Protein AF-A0A930SKS6-F1 (afdb_monomer)

Nearest PDB structures (foldseek):
  5los-assembly1_A  TM=6.346E-01  e=7.962E+00  Serendipita indica DSM 11827
  6grj-assembly1_B  TM=2.611E-01  e=8.387E+00  Aeromonas hydrophila
  3hiu-assembly1_A  TM=2.322E-01  e=8.387E+00  Xanthomonas campestris pv. campestris

Secondary structure (DSSP, 8-state):
--HHHHHHHHHHHHHHHS---HHHHHHHHHHHHHHHS-HHHHHHHHHHHHHTS--SHHHHHHHHTHHHHHHHHHHHHHHHHHHHHHS--HHHHHHHHHHHHHHHHHHHHHHHHHHHHHHHHHHHHHHHHHHHHHHHHHHHHHH--

Radius of gyration: 21.66 Å; Cα contacts (8 Å, |Δi|>4): 128; chains: 1; bounding box: 41×28×79 Å

Sequence (145 aa):
MTDKAAQLIRMAEDELTEYSTDARKIEKLRRKFSFAVPYPEQKAIRAQVEAEIPKNFLAKLVEENRQTVALPFWGIGGLGLLFGISFQQPLDLIATGVGFYVAFQVQKWGWELEAKRLVIKTLDDIEAGVQASREDAAADAAADS

Solvent-accessible surface area (backbone atoms only — not comparable to full-atom values): 7590 Å² total; per-residue (Å²): 134,54,75,67,50,51,50,49,31,51,56,31,46,57,48,68,73,46,96,67,54,69,70,57,45,33,58,55,46,39,58,54,43,61,73,75,43,59,73,88,53,46,62,58,41,42,54,52,51,54,71,70,51,68,91,48,72,65,50,52,47,29,40,80,35,22,65,70,68,18,44,64,26,45,48,40,14,53,48,16,45,54,47,16,67,74,68,69,37,69,68,30,45,52,43,14,53,51,16,43,53,52,18,51,51,43,37,53,50,14,51,54,47,45,14,46,50,49,40,43,55,24,53,53,50,49,50,51,52,55,50,51,58,51,50,51,56,52,51,52,59,61,71,78,105

Structure (mmCIF, N/CA/C/O backbone):
data_AF-A0A930SKS6-F1
#
_entry.id   AF-A0A930SKS6-F1
#
loop_
_atom_site.group_PDB
_atom_site.id
_atom_site.type_symbol
_atom_site.label_atom_id
_atom_site.label_alt_id
_atom_site.label_comp_id
_atom_site.label_asym_id
_atom_site.label_entit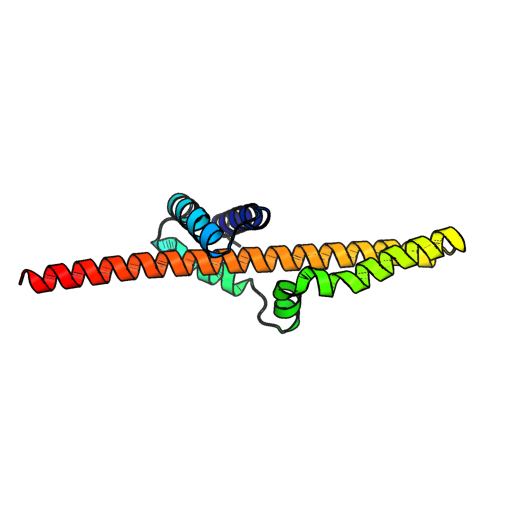y_id
_atom_site.label_seq_id
_atom_site.pdbx_PDB_ins_code
_atom_site.Cartn_x
_atom_site.Cartn_y
_atom_site.Cartn_z
_atom_site.occupancy
_atom_site.B_iso_or_equiv
_atom_site.auth_seq_id
_atom_site.auth_comp_id
_atom_site.auth_asym_id
_atom_site.auth_atom_id
_atom_site.pdbx_PDB_model_num
ATOM 1 N N . MET A 1 1 ? -11.111 -12.071 -3.181 1.00 70.81 1 MET A N 1
ATOM 2 C CA . MET A 1 1 ? -11.561 -10.832 -2.529 1.00 70.81 1 MET A CA 1
ATOM 3 C C . MET A 1 1 ? -13.083 -10.727 -2.527 1.00 70.81 1 MET A C 1
ATOM 5 O O . MET A 1 1 ? -13.689 -11.053 -3.539 1.00 70.81 1 MET A O 1
ATOM 9 N N . THR A 1 2 ? -13.697 -10.318 -1.412 1.00 81.06 2 THR A N 1
ATOM 10 C CA . THR A 1 2 ? -15.121 -9.920 -1.378 1.00 81.06 2 THR A CA 1
ATOM 11 C C . THR A 1 2 ? -15.303 -8.508 -1.944 1.00 81.06 2 THR A C 1
ATOM 13 O O . THR A 1 2 ? -14.357 -7.718 -1.926 1.00 81.06 2 THR A O 1
ATOM 16 N N . ASP A 1 3 ? -16.515 -8.153 -2.380 1.00 90.88 3 ASP A N 1
ATOM 17 C CA . ASP A 1 3 ? -16.809 -6.804 -2.895 1.00 90.88 3 ASP A CA 1
ATOM 18 C C . ASP A 1 3 ? -16.513 -5.703 -1.864 1.00 90.88 3 ASP A C 1
ATOM 20 O O . ASP A 1 3 ? -15.992 -4.644 -2.210 1.00 90.88 3 ASP A O 1
ATOM 24 N N . LYS A 1 4 ? -16.761 -5.975 -0.575 1.00 93.94 4 LYS A N 1
ATOM 25 C CA . LYS A 1 4 ? -16.487 -5.031 0.519 1.00 93.94 4 LYS A CA 1
ATOM 26 C C . LYS A 1 4 ? -14.987 -4.808 0.727 1.00 93.94 4 LYS A C 1
ATOM 28 O O . LYS A 1 4 ? -14.555 -3.668 0.849 1.00 93.94 4 LYS A O 1
ATOM 33 N N . ALA A 1 5 ? -14.176 -5.869 0.710 1.00 94.75 5 ALA A N 1
ATOM 34 C CA . ALA A 1 5 ? -12.719 -5.736 0.797 1.00 94.75 5 ALA A CA 1
ATOM 35 C C . ALA A 1 5 ? -12.153 -4.928 -0.385 1.00 94.75 5 ALA A C 1
ATOM 37 O O . ALA A 1 5 ? -11.334 -4.032 -0.187 1.00 94.75 5 ALA A O 1
ATOM 38 N N . ALA A 1 6 ? -12.658 -5.184 -1.597 1.00 95.50 6 ALA A N 1
ATOM 39 C CA . ALA A 1 6 ? -12.299 -4.425 -2.792 1.00 95.50 6 ALA A CA 1
ATOM 40 C C . ALA A 1 6 ? -12.641 -2.936 -2.656 1.00 95.50 6 ALA A C 1
ATOM 42 O O . ALA A 1 6 ? -11.854 -2.071 -3.035 1.00 95.50 6 ALA A O 1
ATOM 43 N N . GLN A 1 7 ? -13.814 -2.641 -2.096 1.00 96.12 7 GLN A N 1
ATOM 44 C CA . GLN A 1 7 ? -14.269 -1.280 -1.852 1.00 96.12 7 GLN A CA 1
ATOM 45 C C . GLN A 1 7 ? -13.353 -0.539 -0.870 1.00 96.12 7 GLN A C 1
ATOM 47 O O . GLN A 1 7 ? -12.977 0.598 -1.150 1.00 96.12 7 GLN A O 1
ATOM 52 N N . LEU A 1 8 ? -12.959 -1.170 0.244 1.00 97.19 8 LEU A N 1
ATOM 53 C CA . LEU A 1 8 ? -12.056 -0.544 1.217 1.00 97.19 8 LEU A CA 1
ATOM 54 C C . LEU A 1 8 ? -10.674 -0.260 0.618 1.00 97.19 8 LEU A C 1
ATOM 56 O O . LEU A 1 8 ? -10.108 0.801 0.871 1.00 97.19 8 LEU A O 1
ATOM 60 N N . ILE A 1 9 ? -10.152 -1.177 -0.204 1.00 97.38 9 ILE A N 1
ATOM 61 C CA . ILE A 1 9 ? -8.870 -0.984 -0.897 1.00 97.38 9 ILE A CA 1
ATOM 62 C C . ILE A 1 9 ? -8.952 0.198 -1.859 1.00 97.38 9 ILE A C 1
ATOM 64 O O . ILE A 1 9 ? -8.083 1.056 -1.798 1.00 97.38 9 ILE A O 1
ATOM 68 N N . ARG A 1 10 ? -10.016 0.314 -2.665 1.00 96.69 10 ARG A N 1
ATOM 69 C CA . ARG A 1 10 ? -10.201 1.474 -3.558 1.00 96.69 10 ARG A CA 1
ATOM 70 C C . ARG A 1 10 ? -10.250 2.795 -2.792 1.00 96.69 10 ARG A C 1
ATOM 72 O O . ARG A 1 10 ? -9.594 3.752 -3.178 1.00 96.69 10 ARG A O 1
ATOM 79 N N . MET A 1 11 ? -10.968 2.839 -1.667 1.00 97.38 11 MET A N 1
ATOM 80 C CA . MET A 1 11 ? -10.982 4.035 -0.815 1.00 97.38 11 MET A CA 1
ATOM 81 C C . MET A 1 11 ? -9.587 4.375 -0.276 1.00 97.38 11 MET A C 1
ATOM 83 O O . MET A 1 11 ? -9.248 5.550 -0.161 1.00 97.38 11 MET A O 1
ATOM 87 N N . ALA A 1 12 ? -8.785 3.366 0.073 1.00 97.56 12 ALA A N 1
ATOM 88 C CA . ALA A 1 12 ? -7.408 3.567 0.508 1.00 97.56 12 ALA A CA 1
ATOM 89 C C . ALA A 1 12 ? -6.498 4.030 -0.643 1.00 97.56 12 ALA A C 1
ATOM 91 O O . ALA A 1 12 ? -5.675 4.915 -0.427 1.00 97.56 12 ALA A O 1
ATOM 92 N N . GLU A 1 13 ? -6.663 3.491 -1.854 1.00 96.69 13 GLU A N 1
ATOM 93 C CA . GLU A 1 13 ? -5.952 3.938 -3.059 1.00 96.69 13 GLU A CA 1
ATOM 94 C C . GLU A 1 13 ? -6.211 5.421 -3.344 1.00 96.69 13 GLU A C 1
ATOM 96 O O . GLU A 1 13 ? -5.257 6.155 -3.604 1.00 96.69 13 GLU A O 1
ATOM 101 N N . ASP A 1 14 ? -7.464 5.870 -3.225 1.00 96.38 14 ASP A N 1
ATOM 102 C CA . ASP A 1 14 ? -7.831 7.280 -3.379 1.00 96.38 14 ASP A CA 1
ATOM 103 C C . ASP A 1 14 ? -7.076 8.159 -2.367 1.00 96.38 14 ASP A C 1
ATOM 105 O O . ASP A 1 14 ? -6.460 9.157 -2.739 1.00 96.38 14 ASP A O 1
ATOM 109 N N . GLU A 1 15 ? -7.036 7.763 -1.091 1.00 96.00 15 GLU A N 1
ATOM 110 C CA . GLU A 1 15 ? -6.330 8.517 -0.042 1.00 96.00 15 GLU A CA 1
ATOM 111 C C . GLU A 1 15 ? -4.801 8.485 -0.195 1.00 96.00 15 GLU A C 1
ATOM 113 O O . GLU A 1 15 ? -4.120 9.409 0.255 1.00 96.00 15 GLU A O 1
ATOM 118 N N . LEU A 1 16 ? -4.229 7.467 -0.848 1.00 94.44 16 LEU A N 1
ATOM 119 C CA . LEU A 1 16 ? -2.796 7.450 -1.166 1.00 94.44 16 LEU A CA 1
ATOM 120 C C . LEU A 1 16 ? -2.410 8.507 -2.205 1.00 94.44 16 LEU A C 1
ATOM 122 O O . LEU A 1 16 ? -1.261 8.953 -2.205 1.00 94.44 16 LEU A O 1
ATOM 126 N N . THR A 1 17 ? -3.347 8.937 -3.057 1.00 93.12 17 THR A N 1
ATOM 127 C CA . THR A 1 17 ? -3.104 10.037 -4.007 1.00 93.12 17 THR A CA 1
ATOM 128 C C . THR A 1 17 ? -3.078 11.403 -3.326 1.00 93.12 17 THR A C 1
ATOM 130 O O . THR A 1 17 ? -2.505 12.353 -3.863 1.00 93.12 17 THR A O 1
ATOM 133 N N . GLU A 1 18 ? -3.652 11.514 -2.126 1.00 93.50 18 GLU A N 1
ATOM 134 C CA . GLU A 1 18 ? -3.682 12.763 -1.385 1.00 93.50 18 GLU A CA 1
ATOM 135 C C . GLU A 1 18 ? -2.375 13.015 -0.624 1.00 93.50 18 GLU A C 1
ATOM 137 O O . GLU A 1 18 ? -1.873 12.176 0.135 1.00 93.50 18 GLU A O 1
ATOM 142 N N . TYR A 1 19 ? -1.855 14.238 -0.751 1.00 89.94 19 TYR A N 1
ATOM 143 C CA . TYR A 1 19 ? -0.700 14.683 0.021 1.00 89.94 19 TYR A CA 1
ATOM 144 C C . TYR A 1 19 ? -1.096 14.940 1.481 1.00 89.94 19 TYR A C 1
ATOM 146 O O . TYR A 1 19 ? -1.545 16.024 1.856 1.00 89.94 19 TYR A O 1
ATOM 154 N N . SER A 1 20 ? -0.961 13.913 2.317 1.00 91.75 20 SER A N 1
ATOM 155 C CA . SER A 1 20 ? -1.214 13.987 3.755 1.00 91.75 20 SER A CA 1
ATOM 156 C C . SER A 1 20 ? -0.414 12.934 4.525 1.00 91.75 20 SER A C 1
ATOM 158 O O . SER A 1 20 ? 0.134 11.995 3.943 1.00 91.75 20 SER A O 1
ATOM 160 N N . THR A 1 21 ? -0.322 13.106 5.844 1.00 94.81 21 THR A N 1
ATOM 161 C CA . THR A 1 21 ? 0.346 12.143 6.727 1.00 94.81 21 THR A CA 1
ATOM 162 C C . THR A 1 21 ? -0.468 10.858 6.859 1.00 94.81 21 THR A C 1
ATOM 164 O O . THR A 1 21 ? -1.697 10.885 6.786 1.00 94.81 21 THR A O 1
ATOM 167 N N . ASP A 1 22 ? 0.201 9.742 7.146 1.00 92.69 22 ASP A N 1
ATOM 168 C CA . ASP A 1 22 ? -0.458 8.448 7.369 1.00 92.69 22 ASP A CA 1
ATOM 169 C C . ASP A 1 22 ? -1.548 8.524 8.443 1.00 92.69 22 ASP A C 1
ATOM 171 O O . ASP A 1 22 ? -2.654 8.033 8.236 1.00 92.69 22 ASP A O 1
ATOM 175 N N . ALA A 1 23 ? -1.286 9.216 9.556 1.00 95.00 23 ALA A N 1
ATOM 176 C CA . ALA A 1 23 ? -2.276 9.411 10.615 1.00 95.00 23 ALA A CA 1
ATOM 177 C C . ALA A 1 23 ? -3.529 10.153 10.115 1.00 95.00 23 ALA A C 1
ATOM 179 O O . ALA A 1 23 ? -4.651 9.823 10.498 1.00 95.00 23 ALA A O 1
ATOM 180 N N . ARG A 1 24 ? -3.359 11.141 9.223 1.00 95.75 24 ARG A N 1
ATOM 181 C CA . ARG A 1 24 ? -4.484 11.882 8.643 1.00 95.75 24 ARG A CA 1
ATOM 182 C C . ARG A 1 24 ? -5.287 11.023 7.667 1.00 95.75 24 ARG A C 1
ATOM 184 O O . ARG A 1 24 ? -6.513 11.131 7.671 1.00 95.75 24 ARG A O 1
ATOM 191 N N . LYS A 1 25 ? -4.618 10.183 6.871 1.00 97.56 25 LYS A N 1
ATOM 192 C CA . LYS A 1 25 ? -5.268 9.212 5.974 1.00 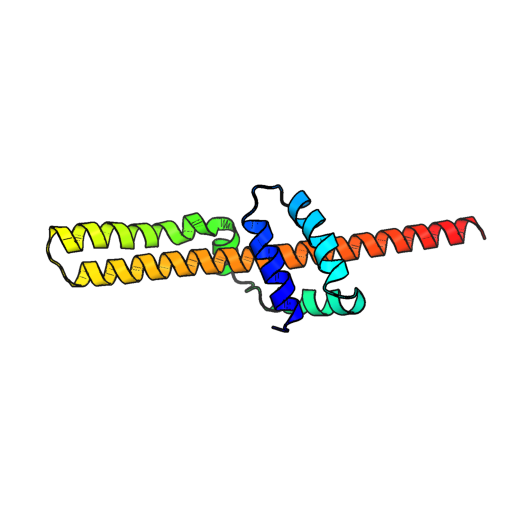97.56 25 LYS A CA 1
ATOM 193 C C . LYS A 1 25 ? -6.075 8.193 6.772 1.00 97.56 25 LYS A C 1
ATOM 195 O O . LYS A 1 25 ? -7.252 8.002 6.487 1.00 97.56 25 LYS A O 1
ATOM 200 N N . ILE A 1 26 ? -5.478 7.617 7.819 1.00 97.50 26 ILE A N 1
ATOM 201 C CA . ILE A 1 26 ? -6.145 6.668 8.721 1.00 97.50 26 ILE A CA 1
ATOM 202 C C . ILE A 1 26 ? -7.396 7.302 9.331 1.00 97.50 26 ILE A C 1
ATOM 204 O O . ILE A 1 26 ? -8.469 6.727 9.220 1.00 97.50 26 ILE A O 1
ATOM 208 N N . GLU A 1 27 ? -7.316 8.518 9.875 1.00 96.31 27 GLU A N 1
ATOM 209 C CA . GLU A 1 27 ? -8.485 9.197 10.454 1.00 96.31 27 GLU A CA 1
ATOM 210 C C . GLU A 1 27 ? -9.618 9.418 9.430 1.00 96.31 27 GLU A C 1
ATOM 212 O O . GLU A 1 27 ? -10.800 9.237 9.735 1.00 96.31 27 GLU A O 1
ATOM 217 N N . LYS A 1 28 ? -9.292 9.787 8.185 1.00 96.38 28 LYS A N 1
ATOM 218 C CA . LYS A 1 28 ? -10.300 9.927 7.122 1.00 96.38 28 LYS A CA 1
ATOM 219 C C . LYS A 1 28 ? -10.931 8.584 6.756 1.00 96.38 28 LYS A C 1
ATOM 221 O O . LYS A 1 28 ? -12.158 8.498 6.648 1.00 96.38 28 LYS A O 1
ATOM 226 N N . LEU A 1 29 ? -10.104 7.555 6.576 1.00 97.56 29 LEU A N 1
ATOM 227 C CA . LEU A 1 29 ? -10.544 6.210 6.216 1.00 97.56 29 LEU A CA 1
ATOM 228 C C . LEU A 1 29 ? -11.350 5.562 7.333 1.00 97.56 29 LEU A C 1
ATOM 230 O O . LEU A 1 29 ? -12.365 4.949 7.038 1.00 97.56 29 LEU A O 1
ATOM 234 N N . ARG A 1 30 ? -10.978 5.774 8.597 1.00 95.81 30 ARG A N 1
ATOM 235 C CA . ARG A 1 30 ? -11.686 5.284 9.784 1.00 95.81 30 ARG A CA 1
ATOM 236 C C . ARG A 1 30 ? -13.171 5.618 9.703 1.00 95.81 30 ARG A C 1
ATOM 238 O O . ARG A 1 30 ? -14.024 4.740 9.806 1.00 95.81 30 ARG A O 1
ATOM 245 N N . ARG A 1 31 ? -13.483 6.888 9.426 1.00 93.75 31 ARG A N 1
ATOM 246 C CA . ARG A 1 31 ? -14.867 7.349 9.252 1.00 93.75 31 ARG A CA 1
ATOM 247 C C . ARG A 1 31 ? -15.540 6.676 8.058 1.00 93.75 31 ARG A C 1
ATOM 249 O O . ARG A 1 31 ? -16.640 6.158 8.206 1.00 93.75 31 ARG A O 1
ATOM 256 N N . LYS A 1 32 ? -14.881 6.643 6.894 1.00 95.50 32 LYS A N 1
ATOM 257 C CA . LYS A 1 32 ? -15.421 6.010 5.675 1.00 95.50 32 LYS A CA 1
ATOM 258 C C . LYS A 1 32 ? -15.709 4.515 5.881 1.00 95.50 32 LYS A C 1
ATOM 260 O O . LYS A 1 32 ? -16.763 4.034 5.477 1.00 95.50 32 LYS A O 1
ATOM 265 N N . PHE A 1 33 ? -14.808 3.794 6.541 1.00 96.31 33 PHE A N 1
ATOM 266 C CA . PHE A 1 33 ? -14.890 2.351 6.766 1.00 96.31 33 PHE A CA 1
ATOM 267 C C . PHE A 1 33 ? -16.012 2.002 7.736 1.00 96.31 33 PHE A C 1
ATOM 269 O O . PHE A 1 33 ? -16.777 1.084 7.452 1.00 96.31 33 PHE A O 1
ATOM 276 N N . SER A 1 34 ? -16.172 2.773 8.815 1.00 90.50 34 SER A N 1
ATOM 277 C CA . SER A 1 34 ? -17.275 2.596 9.767 1.00 90.50 34 SER A CA 1
ATOM 278 C C . SER A 1 34 ? -18.656 2.772 9.129 1.00 90.50 34 SER A C 1
ATOM 280 O O . SER A 1 34 ? -19.610 2.139 9.573 1.00 90.50 34 SER A O 1
ATOM 282 N N . PHE A 1 35 ? -18.774 3.585 8.071 1.00 91.81 35 PHE A N 1
ATOM 283 C CA . PHE A 1 35 ? -20.011 3.690 7.288 1.00 91.81 35 PHE A CA 1
ATOM 284 C C . PHE A 1 35 ? -20.156 2.588 6.233 1.00 91.81 35 PHE A C 1
ATOM 286 O O . PHE A 1 35 ? -21.271 2.151 5.959 1.00 91.81 35 PHE A O 1
ATOM 293 N N . ALA A 1 36 ? -19.055 2.145 5.624 1.00 93.38 36 ALA A N 1
ATOM 294 C CA . ALA A 1 36 ? -19.084 1.154 4.551 1.00 93.38 36 ALA A CA 1
ATOM 295 C C . ALA A 1 36 ? -19.277 -0.286 5.060 1.00 93.38 36 ALA A C 1
ATOM 297 O O . ALA A 1 36 ? -19.912 -1.099 4.387 1.00 93.38 36 ALA A O 1
ATOM 298 N N . VAL A 1 37 ? -18.719 -0.619 6.229 1.00 92.81 37 VAL A N 1
ATOM 299 C CA . VAL A 1 37 ? -18.674 -1.988 6.756 1.00 92.81 37 VAL A CA 1
ATOM 300 C C . VAL A 1 37 ? -19.012 -2.008 8.254 1.00 92.81 37 VAL A C 1
ATOM 302 O O . VAL A 1 37 ? -18.285 -1.408 9.051 1.00 92.81 37 VAL A O 1
ATOM 305 N N . PRO A 1 38 ? -20.047 -2.764 8.676 1.00 92.06 38 PRO A N 1
ATOM 306 C CA . PRO A 1 38 ? -20.353 -2.972 10.089 1.00 92.06 38 PRO A CA 1
ATOM 307 C C . PRO A 1 38 ? -19.192 -3.622 10.854 1.00 92.06 38 PRO A C 1
ATOM 309 O O . PRO A 1 38 ? -18.560 -4.554 10.358 1.00 92.06 38 PRO A O 1
ATOM 312 N N . TYR A 1 39 ? -18.964 -3.198 12.101 1.00 88.62 39 TYR A N 1
ATOM 313 C CA . TYR A 1 39 ? -17.858 -3.678 12.946 1.00 88.62 39 TYR A CA 1
ATOM 314 C C . TYR A 1 39 ? -17.676 -5.213 13.001 1.00 88.62 39 TYR A C 1
ATOM 316 O O . TYR A 1 39 ? -16.541 -5.669 12.865 1.00 88.62 39 TYR A O 1
ATOM 324 N N . PRO A 1 40 ? -18.735 -6.048 13.118 1.00 89.00 40 PRO A N 1
ATOM 325 C CA . PRO A 1 40 ? -18.570 -7.506 13.159 1.00 89.00 40 PRO A CA 1
ATOM 326 C C . PRO A 1 40 ? -17.902 -8.098 11.910 1.00 89.00 40 PRO A C 1
ATOM 328 O O . PRO A 1 40 ? -17.246 -9.134 11.988 1.00 89.00 40 PRO A O 1
ATOM 331 N N . GLU A 1 41 ? -18.053 -7.443 10.757 1.00 92.88 41 GLU A N 1
ATOM 332 C CA . GLU A 1 41 ? -17.491 -7.896 9.483 1.00 92.88 41 GLU A CA 1
ATOM 333 C C . GLU A 1 41 ? -16.055 -7.402 9.259 1.00 92.88 41 GLU A C 1
ATOM 335 O O . GLU A 1 41 ? -15.291 -8.025 8.518 1.00 92.88 41 GLU A O 1
ATOM 340 N N . GLN A 1 42 ? -15.658 -6.311 9.920 1.00 93.62 42 GLN A N 1
ATOM 341 C CA . GLN A 1 42 ? -14.354 -5.671 9.725 1.00 93.62 42 GLN A CA 1
ATOM 342 C C . GLN A 1 42 ? -13.190 -6.623 10.018 1.00 93.62 42 GLN A C 1
ATOM 344 O O . GLN A 1 42 ? -12.226 -6.665 9.255 1.00 93.62 42 GLN A O 1
ATOM 349 N N . LYS A 1 43 ? -13.308 -7.464 11.054 1.00 94.19 43 LYS A N 1
ATOM 350 C CA . LYS A 1 43 ? -12.284 -8.462 11.406 1.00 94.19 43 LYS A CA 1
ATOM 351 C C . LYS A 1 43 ? -12.075 -9.509 10.309 1.00 94.19 43 LYS A C 1
ATOM 353 O O . LYS A 1 43 ? -10.940 -9.886 10.017 1.00 94.19 43 LYS A O 1
ATOM 358 N N . ALA A 1 44 ? -13.158 -9.962 9.676 1.00 94.88 44 ALA A N 1
ATOM 359 C CA . ALA A 1 44 ? -13.084 -10.920 8.577 1.00 94.88 44 ALA A CA 1
ATOM 360 C C . ALA A 1 44 ? -12.454 -10.287 7.327 1.00 94.88 44 ALA A C 1
ATOM 362 O O . ALA A 1 44 ? -11.599 -10.899 6.686 1.00 94.88 44 ALA A O 1
ATOM 363 N N . ILE A 1 45 ? -12.821 -9.038 7.017 1.00 95.94 45 ILE A N 1
ATOM 364 C CA . ILE A 1 45 ? -12.232 -8.289 5.901 1.00 95.94 45 ILE A CA 1
ATOM 365 C C . ILE A 1 45 ? -10.744 -8.032 6.141 1.00 95.94 45 ILE A C 1
ATOM 367 O O . ILE A 1 45 ? -9.940 -8.275 5.245 1.00 95.94 45 ILE A O 1
ATOM 371 N N . ARG A 1 46 ? -10.355 -7.618 7.350 1.00 96.81 46 ARG A N 1
ATOM 372 C CA . ARG A 1 46 ? -8.952 -7.438 7.740 1.00 96.81 46 ARG A CA 1
ATOM 373 C C . ARG A 1 46 ? -8.133 -8.702 7.473 1.00 96.81 46 ARG A C 1
ATOM 375 O O . ARG A 1 46 ? -7.101 -8.628 6.814 1.00 96.81 46 ARG A O 1
ATOM 382 N N . ALA A 1 47 ? -8.610 -9.857 7.943 1.00 96.44 47 ALA A N 1
ATOM 383 C CA . ALA A 1 47 ? -7.937 -11.139 7.737 1.00 96.44 47 ALA A CA 1
ATOM 384 C C . ALA A 1 47 ? -7.848 -11.521 6.249 1.00 96.44 47 ALA A C 1
ATOM 386 O O . ALA A 1 47 ? -6.818 -12.024 5.801 1.00 96.44 47 ALA A O 1
ATOM 387 N N . GLN A 1 48 ? -8.898 -11.243 5.468 1.00 95.94 48 GLN A N 1
ATOM 388 C CA . GLN A 1 48 ? -8.880 -11.443 4.019 1.00 95.94 48 GLN A CA 1
ATOM 389 C C . GLN A 1 48 ? -7.823 -10.565 3.338 1.00 95.94 48 GLN A C 1
ATOM 391 O O . GLN A 1 48 ? -7.038 -11.076 2.544 1.00 95.94 48 GLN A O 1
ATOM 396 N N . VAL A 1 49 ? -7.782 -9.266 3.649 1.00 96.50 49 VAL A N 1
ATOM 397 C CA . VAL A 1 49 ? -6.809 -8.333 3.061 1.00 96.50 49 VAL A CA 1
ATOM 398 C C . VAL A 1 49 ? -5.385 -8.724 3.455 1.00 96.50 49 VAL A C 1
ATOM 400 O O . VAL A 1 49 ? -4.503 -8.732 2.601 1.00 96.50 49 VAL A O 1
ATOM 403 N N . GLU A 1 50 ? -5.159 -9.123 4.709 1.00 96.38 50 GLU A N 1
ATOM 404 C CA . GLU A 1 50 ? -3.852 -9.594 5.179 1.00 96.38 50 GLU A CA 1
ATOM 405 C C . GLU A 1 50 ? -3.381 -10.850 4.436 1.00 96.38 50 GLU A C 1
ATOM 407 O O . GLU A 1 50 ? -2.212 -10.939 4.057 1.00 96.38 50 GLU A O 1
ATOM 412 N N . ALA A 1 51 ? -4.283 -11.802 4.183 1.00 95.75 51 ALA A N 1
ATOM 41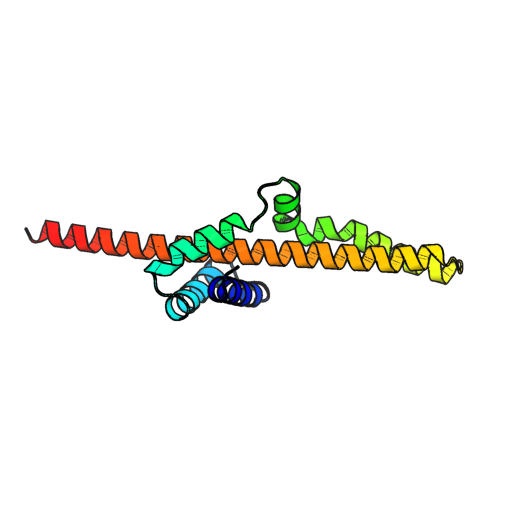3 C CA . ALA A 1 51 ? -3.967 -13.019 3.438 1.00 95.75 51 ALA A CA 1
ATOM 414 C C . ALA A 1 51 ? -3.571 -12.741 1.977 1.00 95.75 51 ALA A C 1
ATOM 416 O O . ALA A 1 51 ? -2.827 -13.520 1.383 1.00 95.75 51 ALA A O 1
ATOM 417 N N . GLU A 1 52 ? -4.043 -11.634 1.398 1.00 93.50 52 GLU A N 1
ATOM 418 C CA . GLU A 1 52 ? -3.702 -11.229 0.034 1.00 93.50 52 GLU A CA 1
ATOM 419 C C . GLU A 1 52 ? -2.385 -10.447 -0.071 1.00 93.50 52 GLU A C 1
ATOM 421 O O . GLU A 1 52 ? -1.929 -10.192 -1.189 1.00 93.50 52 GLU A O 1
ATOM 426 N N . ILE A 1 53 ? -1.774 -10.041 1.047 1.00 94.56 53 ILE A N 1
ATOM 427 C CA . ILE A 1 53 ? -0.462 -9.396 1.014 1.00 94.56 53 ILE A CA 1
ATOM 428 C C . ILE A 1 53 ? 0.629 -10.477 1.020 1.00 94.56 53 ILE A C 1
ATOM 430 O O . ILE A 1 53 ? 0.753 -11.225 1.997 1.00 94.56 53 ILE A O 1
ATOM 434 N N . PRO A 1 54 ? 1.472 -10.568 -0.026 1.00 92.94 54 PRO A N 1
ATOM 435 C CA . PRO A 1 54 ? 2.555 -11.537 -0.047 1.00 92.94 54 PRO A CA 1
ATOM 436 C C . PRO A 1 54 ? 3.563 -11.237 1.068 1.00 92.94 54 PRO A C 1
ATOM 438 O O . PRO A 1 54 ? 4.006 -10.104 1.237 1.00 92.94 54 PRO A O 1
ATOM 441 N N . LYS A 1 55 ? 3.973 -12.270 1.811 1.00 92.56 55 LYS A N 1
ATOM 442 C CA . LYS A 1 55 ? 4.902 -12.149 2.954 1.00 92.56 55 LYS A CA 1
ATOM 443 C C . LYS A 1 55 ? 6.377 -12.325 2.569 1.00 92.56 55 LYS A C 1
ATOM 445 O O . LYS A 1 55 ? 7.220 -12.574 3.425 1.00 92.56 55 LYS A O 1
ATOM 450 N N . ASN A 1 56 ? 6.693 -12.256 1.277 1.00 93.44 56 ASN A N 1
ATOM 451 C CA . ASN A 1 56 ? 8.050 -12.452 0.776 1.00 93.44 56 ASN A CA 1
ATOM 452 C C . ASN A 1 56 ? 8.850 -11.136 0.761 1.00 93.44 56 ASN A C 1
ATOM 454 O O . ASN A 1 56 ? 8.293 -10.040 0.795 1.00 93.44 56 ASN A O 1
ATOM 458 N N . PHE A 1 57 ? 10.180 -11.260 0.704 1.00 92.88 57 PHE A N 1
ATOM 459 C CA . PHE A 1 57 ? 11.092 -10.111 0.708 1.00 92.88 57 PHE A CA 1
ATOM 460 C C . PHE A 1 57 ? 10.828 -9.146 -0.456 1.00 92.88 57 PHE A C 1
ATOM 462 O O . PHE A 1 57 ? 10.857 -7.933 -0.266 1.00 92.88 57 PHE A O 1
ATOM 469 N N . LEU A 1 58 ? 10.525 -9.678 -1.645 1.00 91.88 58 LEU A N 1
ATOM 470 C CA . LEU A 1 58 ? 10.300 -8.864 -2.838 1.00 91.88 58 LEU A CA 1
ATOM 471 C C . LEU A 1 58 ? 9.065 -7.968 -2.702 1.00 91.88 58 LEU A C 1
ATOM 473 O O . LEU A 1 58 ? 9.137 -6.796 -3.048 1.00 91.88 58 LEU A O 1
ATOM 477 N N . ALA A 1 59 ? 7.959 -8.487 -2.166 1.00 92.00 59 ALA A N 1
ATOM 478 C CA . ALA A 1 59 ? 6.751 -7.699 -1.947 1.00 92.00 59 ALA A CA 1
ATOM 479 C C . ALA A 1 59 ? 7.003 -6.558 -0.959 1.00 92.00 59 ALA A C 1
ATOM 481 O O . ALA A 1 59 ? 6.629 -5.424 -1.238 1.00 92.00 59 ALA A O 1
ATOM 482 N N . LYS A 1 60 ? 7.717 -6.829 0.141 1.00 92.69 60 LYS A N 1
ATOM 483 C CA . LYS A 1 60 ? 8.107 -5.784 1.095 1.00 92.69 60 LYS A CA 1
ATOM 484 C C . LYS A 1 60 ? 8.985 -4.713 0.438 1.00 92.69 60 LYS A C 1
ATOM 486 O O . LYS A 1 60 ? 8.744 -3.525 0.616 1.00 92.69 60 LYS A O 1
ATOM 491 N N . LEU A 1 61 ? 9.970 -5.130 -0.359 1.00 93.38 61 LEU A N 1
ATOM 492 C CA . LEU A 1 61 ? 10.847 -4.210 -1.080 1.00 93.38 61 LEU A CA 1
ATOM 493 C C . LEU A 1 61 ? 10.067 -3.335 -2.075 1.00 93.38 61 LEU A C 1
ATOM 495 O O . LEU A 1 61 ? 10.305 -2.133 -2.141 1.00 93.38 61 LEU A O 1
ATOM 499 N N . VAL A 1 62 ? 9.141 -3.925 -2.835 1.00 94.81 62 VAL A N 1
ATOM 500 C CA . VAL A 1 62 ? 8.308 -3.212 -3.817 1.00 94.81 62 VAL A CA 1
ATOM 501 C C . VAL A 1 62 ? 7.346 -2.241 -3.140 1.00 94.81 62 VAL A C 1
ATOM 503 O O . VAL A 1 62 ? 7.176 -1.129 -3.627 1.00 94.81 62 VAL A O 1
ATOM 506 N N . GLU A 1 63 ? 6.750 -2.625 -2.016 1.00 93.81 63 GLU A N 1
ATOM 507 C CA . GLU A 1 63 ? 5.868 -1.764 -1.228 1.00 93.81 63 GLU A CA 1
ATOM 508 C C . GLU A 1 63 ? 6.614 -0.537 -0.679 1.00 93.81 63 GLU A C 1
ATOM 510 O O . GLU A 1 63 ? 6.201 0.598 -0.905 1.00 93.81 63 GLU A O 1
ATOM 515 N N . GLU A 1 64 ? 7.753 -0.753 -0.013 1.00 92.56 64 GLU A N 1
ATOM 516 C CA . GLU A 1 64 ? 8.509 0.318 0.651 1.00 92.56 64 GLU A CA 1
ATOM 517 C C . GLU A 1 64 ? 9.295 1.192 -0.337 1.00 92.56 64 GLU A C 1
ATOM 519 O O . GLU A 1 64 ? 9.512 2.377 -0.092 1.00 92.56 64 GLU A O 1
ATOM 524 N N . ASN A 1 65 ? 9.735 0.623 -1.462 1.00 93.56 65 ASN A N 1
ATOM 525 C CA . ASN A 1 65 ? 10.673 1.268 -2.382 1.00 93.56 65 ASN A CA 1
ATOM 526 C C . ASN A 1 65 ? 10.180 1.243 -3.836 1.00 93.56 65 ASN A C 1
ATOM 528 O O . ASN A 1 65 ? 10.989 1.136 -4.761 1.00 93.56 65 ASN A O 1
ATOM 532 N N . ARG A 1 66 ? 8.862 1.366 -4.065 1.00 92.06 66 ARG A N 1
ATOM 533 C CA . ARG A 1 66 ? 8.234 1.234 -5.399 1.00 92.06 66 ARG A CA 1
ATOM 534 C C . ARG A 1 66 ? 8.946 2.003 -6.514 1.00 92.06 66 ARG A C 1
ATOM 536 O O . ARG A 1 66 ? 9.102 1.488 -7.617 1.00 92.06 66 ARG A O 1
ATOM 543 N N . GLN A 1 67 ? 9.391 3.229 -6.230 1.00 89.81 67 GLN A N 1
ATOM 544 C CA . GLN A 1 67 ? 10.085 4.071 -7.205 1.00 89.81 67 GLN A CA 1
ATOM 545 C C . GLN A 1 67 ? 11.461 3.483 -7.531 1.00 89.81 67 GLN A C 1
ATOM 547 O O . GLN A 1 67 ? 11.763 3.253 -8.697 1.00 89.81 67 GLN A O 1
ATOM 552 N N . THR A 1 68 ? 12.250 3.148 -6.510 1.00 93.94 68 THR A N 1
ATOM 553 C CA . THR A 1 68 ? 13.586 2.557 -6.656 1.00 93.94 68 THR A CA 1
ATOM 554 C C . THR A 1 68 ? 13.559 1.233 -7.414 1.00 93.94 68 THR A C 1
ATOM 556 O O . THR A 1 68 ? 14.416 1.007 -8.263 1.00 93.94 68 THR A O 1
ATOM 559 N N . VAL A 1 69 ? 12.569 0.370 -7.162 1.00 93.81 69 VAL A N 1
ATOM 560 C CA . VAL A 1 69 ? 12.459 -0.923 -7.861 1.00 93.81 69 VAL A CA 1
ATOM 561 C C . VAL A 1 69 ? 12.027 -0.744 -9.320 1.00 93.81 69 VAL A C 1
ATOM 563 O O . VAL A 1 69 ? 12.446 -1.512 -10.182 1.00 93.81 69 VAL A O 1
ATOM 566 N N . ALA A 1 70 ? 11.228 0.282 -9.626 1.00 93.88 70 ALA A N 1
ATOM 567 C CA . ALA A 1 70 ? 10.800 0.578 -10.992 1.00 93.88 70 ALA A CA 1
ATOM 568 C C . ALA A 1 70 ? 11.879 1.283 -11.834 1.00 93.88 70 ALA A C 1
ATOM 570 O O . ALA A 1 70 ? 11.885 1.145 -13.058 1.00 93.88 70 ALA A O 1
ATOM 571 N N . LEU A 1 71 ? 12.791 2.036 -11.204 1.00 95.56 71 LEU A N 1
ATOM 572 C CA . LEU A 1 71 ? 13.800 2.859 -11.886 1.00 95.56 71 LEU A CA 1
ATOM 573 C C . LEU A 1 71 ? 14.655 2.100 -12.917 1.00 95.56 71 LEU A C 1
ATOM 575 O O . LEU A 1 71 ? 14.802 2.615 -14.026 1.00 95.56 71 LEU A O 1
ATOM 579 N N . PRO A 1 72 ? 15.189 0.893 -12.640 1.00 94.19 72 PRO A N 1
ATOM 580 C CA . PRO A 1 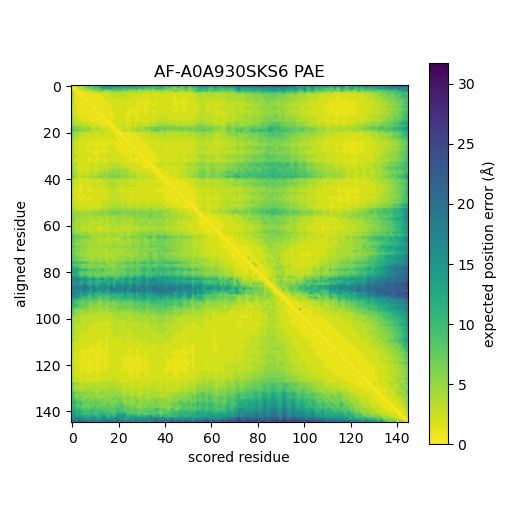72 ? 15.940 0.135 -13.640 1.00 94.19 72 PRO A CA 1
ATOM 581 C C . PRO A 1 72 ? 15.129 -0.140 -14.911 1.00 94.19 72 PRO A C 1
ATOM 583 O O . PRO A 1 72 ? 15.655 -0.042 -16.017 1.00 94.19 72 PRO A O 1
ATOM 586 N N . PHE A 1 73 ? 13.833 -0.424 -14.770 1.00 95.56 73 PHE A N 1
ATOM 587 C CA . PHE A 1 73 ? 12.943 -0.707 -15.895 1.00 95.56 73 PHE A CA 1
ATOM 588 C C . PHE A 1 73 ? 12.570 0.559 -16.673 1.00 95.56 73 PHE A C 1
ATOM 590 O O . PHE A 1 73 ? 12.538 0.529 -17.903 1.00 95.56 73 PHE A O 1
ATOM 597 N N . TRP A 1 74 ? 12.391 1.691 -15.980 1.00 94.56 74 TRP A N 1
ATOM 598 C CA . TRP A 1 74 ? 12.317 3.010 -16.619 1.00 94.56 74 TRP A CA 1
ATOM 599 C C . TRP A 1 74 ? 13.590 3.324 -17.414 1.00 94.56 74 TRP A C 1
ATOM 601 O O . TRP A 1 74 ? 13.501 3.835 -18.529 1.00 94.56 74 TRP A O 1
ATOM 611 N N . GLY A 1 75 ? 14.761 2.966 -16.878 1.00 93.44 75 GLY A N 1
ATOM 612 C CA . GLY A 1 75 ? 16.050 3.083 -17.557 1.00 93.44 75 GLY A CA 1
ATOM 613 C C . GLY A 1 75 ? 16.129 2.235 -18.827 1.00 93.44 75 GLY A C 1
ATOM 614 O O . GLY A 1 75 ? 16.513 2.753 -19.870 1.00 93.44 75 GLY A O 1
ATOM 615 N N . ILE A 1 76 ? 15.704 0.968 -18.774 1.00 92.00 76 ILE A N 1
ATOM 616 C CA . ILE A 1 76 ? 15.624 0.085 -19.954 1.00 92.00 76 ILE A CA 1
ATOM 617 C C . ILE A 1 76 ? 14.661 0.661 -20.997 1.00 92.00 76 ILE A C 1
ATOM 619 O O . ILE A 1 76 ? 15.005 0.727 -22.174 1.00 92.00 76 ILE A O 1
ATOM 623 N N . GLY A 1 77 ? 13.485 1.127 -20.566 1.00 92.56 77 GLY A N 1
ATOM 624 C CA . GLY A 1 77 ? 12.508 1.781 -21.434 1.00 92.56 77 GLY A CA 1
ATOM 625 C C . GLY A 1 77 ? 13.100 2.995 -22.157 1.00 92.56 77 GLY A C 1
ATOM 626 O O . GLY A 1 77 ? 13.093 3.067 -23.386 1.00 92.56 77 GLY A O 1
ATOM 627 N N . GLY A 1 78 ? 13.671 3.928 -21.391 1.00 91.94 78 GLY A N 1
ATOM 628 C CA . GLY A 1 78 ? 14.264 5.158 -21.911 1.00 91.94 78 GLY A CA 1
ATOM 629 C C . GLY A 1 78 ? 15.478 4.916 -22.810 1.00 91.94 78 GLY A C 1
ATOM 630 O O . GLY A 1 78 ? 15.544 5.470 -23.905 1.00 91.94 78 GLY A O 1
ATOM 631 N N . LEU A 1 79 ? 16.416 4.060 -22.395 1.00 91.44 79 LEU A N 1
ATOM 632 C CA . LEU A 1 79 ? 17.601 3.729 -23.192 1.00 91.44 79 LEU A CA 1
ATOM 633 C C . LEU A 1 79 ? 17.231 2.967 -24.463 1.00 91.44 79 LEU A C 1
ATOM 635 O O . LEU A 1 79 ? 17.724 3.319 -25.529 1.00 91.44 79 LEU A O 1
ATOM 639 N N . GLY A 1 80 ? 16.333 1.983 -24.378 1.00 86.88 80 GLY A N 1
ATOM 640 C CA . GLY A 1 80 ? 15.846 1.267 -25.556 1.00 86.88 80 GLY A CA 1
ATOM 641 C C . GLY A 1 80 ? 15.212 2.218 -26.570 1.00 86.88 80 GLY A C 1
ATOM 642 O O . GLY A 1 80 ? 15.417 2.064 -27.768 1.00 86.88 80 GLY A O 1
ATOM 643 N N . LEU A 1 81 ? 14.495 3.252 -26.105 1.00 90.81 81 LEU A N 1
ATOM 644 C CA . LEU A 1 81 ? 13.885 4.234 -27.004 1.00 90.81 81 LEU A CA 1
ATOM 645 C C . LEU A 1 81 ? 14.963 5.052 -27.723 1.00 90.81 81 LEU A C 1
ATOM 647 O O . LEU A 1 81 ? 14.886 5.252 -28.935 1.00 90.81 81 LEU A O 1
ATOM 651 N N . LEU A 1 82 ? 15.982 5.496 -26.979 1.00 89.00 82 LEU A N 1
ATOM 652 C CA . LEU A 1 82 ? 17.113 6.235 -27.535 1.00 89.00 82 LEU A CA 1
ATOM 653 C C . LEU A 1 82 ? 17.885 5.388 -28.555 1.00 89.00 82 LEU A C 1
ATOM 655 O O . LEU A 1 82 ? 18.131 5.869 -29.660 1.00 89.00 82 LEU A O 1
ATOM 659 N N . PHE A 1 83 ? 18.229 4.139 -28.233 1.00 85.81 83 PHE A N 1
ATOM 660 C CA . PHE A 1 83 ? 18.986 3.261 -29.133 1.00 85.81 83 PHE A CA 1
ATOM 661 C C . PHE A 1 83 ? 18.154 2.771 -30.323 1.00 85.81 83 PHE A C 1
ATOM 663 O O . PHE A 1 83 ? 18.619 2.845 -31.461 1.00 85.81 83 PHE A O 1
ATOM 670 N N . GLY A 1 84 ? 16.902 2.376 -30.096 1.00 81.94 84 GLY A N 1
ATOM 671 C CA . GLY A 1 84 ? 16.007 1.885 -31.140 1.00 81.94 84 GLY A CA 1
ATOM 672 C C . GLY A 1 84 ? 15.709 2.932 -32.209 1.00 81.94 84 GLY A C 1
ATOM 673 O O . GLY A 1 84 ? 15.723 2.611 -33.397 1.00 81.94 84 GLY A O 1
ATOM 674 N N . ILE A 1 85 ? 15.518 4.198 -31.815 1.00 80.62 85 ILE A N 1
ATOM 675 C CA . ILE A 1 85 ? 15.358 5.302 -32.772 1.00 80.62 85 ILE A CA 1
ATOM 676 C C . ILE A 1 85 ? 16.700 5.655 -33.427 1.00 80.62 85 ILE A C 1
ATOM 678 O O . ILE A 1 85 ? 16.759 5.801 -34.647 1.00 80.62 85 ILE A O 1
ATOM 682 N N . SER A 1 86 ? 17.779 5.780 -32.646 1.00 84.44 86 SER A N 1
ATOM 683 C CA . SER A 1 86 ? 19.065 6.286 -33.157 1.00 84.44 86 SER A CA 1
ATOM 684 C C . SER A 1 86 ? 19.783 5.308 -34.089 1.00 84.44 86 SER A C 1
ATOM 686 O O . SER A 1 86 ? 20.434 5.740 -35.035 1.00 84.44 86 SER A O 1
ATOM 688 N N . PHE A 1 87 ? 19.667 4.001 -33.843 1.00 83.81 87 PHE A N 1
ATOM 689 C CA . PHE A 1 87 ? 20.365 2.955 -34.601 1.00 83.81 87 PHE A CA 1
ATOM 690 C C . PHE A 1 87 ? 19.427 2.098 -35.461 1.00 83.81 87 PHE A C 1
ATOM 692 O O . PHE A 1 87 ? 19.877 1.116 -36.049 1.00 83.81 87 PHE A O 1
ATOM 699 N N . GLN A 1 88 ? 18.136 2.454 -35.541 1.00 81.62 88 GLN A N 1
ATOM 700 C CA . GLN A 1 88 ? 17.098 1.714 -36.276 1.00 81.62 88 GLN A CA 1
ATOM 701 C C . GL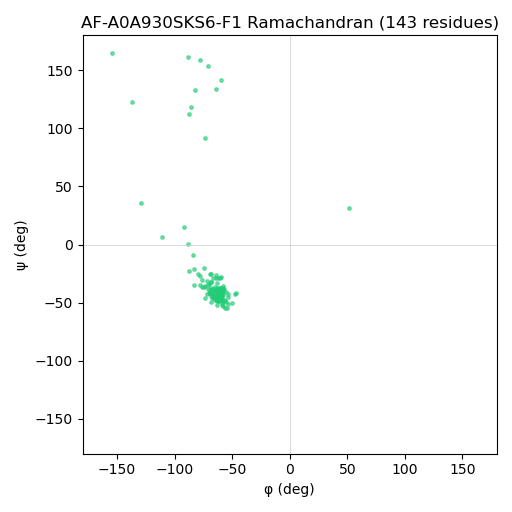N A 1 88 ? 17.054 0.217 -35.919 1.00 81.62 88 GLN A C 1
ATOM 703 O O . GLN A 1 88 ? 16.731 -0.619 -36.763 1.00 81.62 88 GLN A O 1
ATOM 708 N N . GLN A 1 89 ? 17.392 -0.134 -34.673 1.00 78.88 89 GLN A N 1
ATOM 709 C CA . GLN A 1 89 ? 17.420 -1.516 -34.200 1.00 78.88 89 GLN A CA 1
ATOM 710 C C . GLN A 1 89 ? 16.033 -1.921 -33.681 1.00 78.88 89 GLN A C 1
ATOM 712 O O . GLN A 1 89 ? 15.597 -1.429 -32.639 1.00 78.88 89 GLN A O 1
ATOM 717 N N . PRO A 1 90 ? 15.317 -2.843 -34.354 1.00 79.56 90 PRO A N 1
ATOM 718 C CA . PRO A 1 90 ? 13.954 -3.203 -33.958 1.00 79.56 90 PRO A CA 1
ATOM 719 C C . PRO A 1 90 ? 13.888 -3.909 -32.598 1.00 79.56 90 PRO A C 1
ATOM 721 O O . PRO A 1 90 ? 12.887 -3.801 -31.895 1.00 79.56 90 PRO A O 1
ATOM 724 N N . LEU A 1 91 ? 14.954 -4.622 -32.215 1.00 83.56 91 LEU A N 1
ATOM 725 C CA . LEU A 1 91 ? 15.046 -5.309 -30.922 1.00 83.56 91 LEU A CA 1
ATOM 726 C C . LEU A 1 91 ? 15.047 -4.323 -29.748 1.00 83.56 91 LEU A C 1
ATOM 728 O O . LEU A 1 91 ? 14.405 -4.590 -28.732 1.00 83.56 91 LEU A O 1
ATOM 732 N N . ASP A 1 92 ? 15.681 -3.164 -29.909 1.00 80.06 92 ASP A N 1
ATOM 733 C CA . ASP A 1 92 ? 15.728 -2.139 -28.867 1.00 80.06 92 ASP A CA 1
ATOM 734 C C . ASP A 1 92 ? 14.353 -1.504 -28.639 1.00 80.06 92 ASP A C 1
ATOM 736 O O . ASP A 1 92 ? 13.998 -1.213 -27.501 1.00 80.06 92 ASP A O 1
ATOM 740 N N . LEU A 1 93 ? 13.521 -1.399 -29.683 1.00 83.44 93 LEU A N 1
ATOM 741 C CA . LEU A 1 93 ? 12.128 -0.952 -29.555 1.00 83.44 93 LEU A CA 1
ATOM 742 C C . LEU A 1 93 ? 11.250 -1.969 -28.807 1.00 83.44 93 LEU A C 1
ATOM 744 O O . LEU A 1 93 ? 10.328 -1.586 -28.083 1.00 83.44 93 LEU A O 1
ATOM 748 N N . ILE A 1 94 ? 11.538 -3.268 -28.936 1.00 88.19 94 ILE A N 1
ATOM 749 C CA . ILE A 1 94 ? 10.877 -4.300 -28.122 1.00 88.19 94 ILE A CA 1
ATOM 750 C C . ILE A 1 94 ? 11.314 -4.152 -26.661 1.00 88.19 94 ILE A C 1
ATOM 752 O O . ILE A 1 94 ? 10.467 -4.147 -25.765 1.00 88.19 94 ILE A O 1
ATOM 756 N N . ALA A 1 95 ? 12.617 -3.974 -26.417 1.00 86.44 95 ALA A N 1
ATOM 757 C CA . ALA A 1 95 ? 13.150 -3.740 -25.078 1.00 86.44 95 ALA A CA 1
ATOM 758 C C . ALA A 1 95 ? 12.552 -2.477 -24.433 1.00 86.44 95 ALA A C 1
ATOM 760 O O . ALA A 1 95 ? 12.210 -2.511 -23.251 1.00 86.44 95 ALA A O 1
ATOM 761 N N . THR A 1 96 ? 12.323 -1.410 -25.207 1.00 90.06 96 THR A N 1
ATOM 762 C CA . THR A 1 96 ? 11.590 -0.211 -24.772 1.00 90.06 96 THR A CA 1
ATOM 763 C C . THR A 1 96 ? 10.212 -0.551 -24.225 1.00 90.06 96 THR A C 1
ATOM 765 O O . THR A 1 96 ? 9.875 -0.180 -23.099 1.00 90.06 96 THR A O 1
ATOM 768 N N . GLY A 1 97 ? 9.408 -1.256 -25.028 1.00 91.56 97 GLY A N 1
ATOM 769 C CA . GLY A 1 97 ? 8.037 -1.603 -24.667 1.00 91.56 97 GLY A CA 1
ATOM 770 C C . GLY A 1 97 ? 7.986 -2.476 -23.417 1.00 91.56 97 GLY A C 1
ATOM 771 O O . GLY A 1 97 ? 7.222 -2.193 -22.495 1.00 91.56 97 GLY A O 1
ATOM 772 N N . VAL A 1 98 ? 8.851 -3.492 -23.349 1.00 94.06 98 VAL A N 1
ATOM 773 C CA . VAL A 1 98 ? 8.958 -4.376 -22.180 1.00 94.06 98 VAL A CA 1
ATOM 774 C C . VAL A 1 98 ? 9.422 -3.603 -20.945 1.00 94.06 98 VAL A C 1
ATOM 776 O O . VAL A 1 98 ? 8.832 -3.764 -19.879 1.00 94.06 98 VAL A O 1
ATOM 779 N N . GLY A 1 99 ? 10.427 -2.733 -21.075 1.00 93.81 99 GLY A N 1
ATOM 780 C CA . GLY A 1 99 ? 10.947 -1.918 -19.978 1.00 93.81 99 GLY A CA 1
ATOM 781 C C . GLY A 1 99 ? 9.867 -1.037 -19.352 1.00 93.81 99 GLY A C 1
ATOM 782 O O . GLY A 1 99 ? 9.618 -1.130 -18.150 1.00 93.81 99 GLY A O 1
ATOM 783 N N . PHE A 1 100 ? 9.153 -0.251 -20.162 1.00 96.00 100 PHE A N 1
ATOM 784 C CA . PHE A 1 100 ? 8.058 0.582 -19.656 1.00 96.00 100 PHE A CA 1
ATOM 785 C C . PHE A 1 100 ? 6.901 -0.241 -19.084 1.00 96.00 100 PHE A C 1
ATOM 787 O O . PHE A 1 100 ? 6.360 0.114 -18.036 1.00 96.00 100 PHE A O 1
ATOM 794 N N . TYR A 1 101 ? 6.539 -1.355 -19.727 1.00 96.44 101 TYR A N 1
ATOM 795 C CA . TYR A 1 101 ? 5.479 -2.232 -19.234 1.00 96.44 101 TYR A CA 1
ATOM 796 C C . TYR A 1 101 ? 5.808 -2.803 -17.850 1.00 96.44 101 TYR A C 1
ATOM 798 O O . TYR A 1 101 ? 4.983 -2.738 -16.938 1.00 96.44 101 TYR A O 1
ATOM 806 N N . VAL A 1 102 ? 7.025 -3.321 -17.664 1.00 96.25 102 VAL A N 1
ATOM 807 C CA . VAL A 1 102 ? 7.460 -3.861 -16.370 1.00 96.25 102 VAL A CA 1
ATOM 808 C C . VAL A 1 102 ? 7.549 -2.752 -15.322 1.00 96.25 102 VAL A C 1
ATOM 810 O O . VAL A 1 102 ? 7.065 -2.946 -14.208 1.00 96.25 102 VAL A O 1
ATOM 813 N N . ALA A 1 103 ? 8.086 -1.579 -15.672 1.00 95.44 103 ALA A N 1
ATOM 814 C CA . ALA A 1 103 ? 8.150 -0.432 -14.767 1.00 95.44 103 ALA A CA 1
ATOM 815 C C . ALA A 1 103 ? 6.760 -0.054 -14.233 1.00 95.44 103 ALA A C 1
ATOM 817 O O . ALA A 1 103 ? 6.562 0.054 -13.021 1.00 95.44 103 ALA A O 1
ATOM 818 N N . PHE A 1 104 ? 5.784 0.068 -15.136 1.00 96.00 104 PHE A N 1
ATOM 819 C CA . PHE A 1 104 ? 4.400 0.367 -14.789 1.00 96.00 104 PHE A CA 1
ATOM 820 C C . PHE A 1 104 ? 3.798 -0.697 -13.865 1.00 96.00 104 PHE A C 1
ATOM 822 O O . PHE A 1 104 ? 3.193 -0.354 -12.850 1.00 96.00 104 PHE A O 1
ATOM 829 N N . GLN A 1 105 ? 3.996 -1.984 -14.170 1.00 96.50 105 GLN A N 1
ATOM 830 C CA . GLN A 1 105 ? 3.447 -3.066 -13.352 1.00 96.50 105 GLN A CA 1
ATOM 831 C C . GLN A 1 105 ? 4.055 -3.109 -11.948 1.00 96.50 105 GLN A C 1
ATOM 833 O O . GLN A 1 105 ? 3.327 -3.305 -10.978 1.00 96.50 105 GLN A O 1
ATOM 838 N N . VAL A 1 106 ? 5.362 -2.871 -11.812 1.00 95.81 106 VAL A N 1
ATOM 839 C CA . VAL A 1 106 ? 6.026 -2.785 -10.501 1.00 95.81 106 VAL A CA 1
ATOM 840 C C . VAL A 1 106 ? 5.465 -1.624 -9.682 1.00 95.81 106 VAL A C 1
ATOM 842 O O . VAL A 1 106 ? 5.167 -1.794 -8.501 1.00 95.81 106 VAL A O 1
ATOM 845 N N . GLN A 1 107 ? 5.280 -0.453 -10.298 1.00 94.75 107 GLN A N 1
ATOM 846 C CA . GLN A 1 107 ? 4.715 0.706 -9.603 1.00 94.75 107 GLN A CA 1
ATOM 847 C C . GLN A 1 107 ? 3.269 0.471 -9.179 1.00 94.75 107 GLN A C 1
ATOM 849 O O . GLN A 1 107 ? 2.921 0.768 -8.036 1.00 94.75 107 GLN A O 1
ATOM 854 N N . LYS A 1 108 ? 2.447 -0.080 -10.079 1.00 95.56 108 LYS A N 1
ATOM 855 C CA . LYS A 1 108 ? 1.058 -0.436 -9.791 1.00 95.56 108 LYS A CA 1
ATOM 856 C C . LYS A 1 108 ? 0.985 -1.432 -8.637 1.00 95.56 108 LYS A C 1
ATOM 858 O O . LYS A 1 108 ? 0.238 -1.214 -7.692 1.00 95.56 108 LYS A O 1
ATOM 863 N N . TRP A 1 109 ? 1.808 -2.477 -8.674 1.00 96.25 109 TRP A N 1
ATOM 864 C CA . TRP A 1 109 ? 1.846 -3.475 -7.613 1.00 96.25 109 TRP A CA 1
ATOM 865 C C . TRP A 1 109 ? 2.253 -2.870 -6.263 1.00 96.25 109 TRP A C 1
ATOM 867 O O . TRP A 1 109 ? 1.594 -3.128 -5.259 1.00 96.25 109 TRP A O 1
ATOM 877 N N . GLY A 1 110 ? 3.282 -2.017 -6.230 1.00 95.56 110 GLY A N 1
ATOM 878 C CA . GLY A 1 110 ? 3.680 -1.313 -5.006 1.00 95.56 110 GLY A CA 1
ATOM 879 C C . GLY A 1 110 ? 2.567 -0.433 -4.434 1.00 95.56 110 GLY A C 1
ATOM 880 O O . GLY A 1 110 ? 2.358 -0.426 -3.224 1.00 95.56 110 GLY A O 1
ATOM 881 N N . TRP A 1 111 ? 1.811 0.246 -5.299 1.00 95.75 111 TRP A N 1
ATOM 882 C CA . TRP A 1 111 ? 0.655 1.050 -4.897 1.00 95.75 111 TRP A CA 1
ATOM 883 C C . TRP A 1 111 ? -0.467 0.200 -4.286 1.00 95.75 111 TRP A C 1
ATOM 885 O O . TRP A 1 111 ? -0.990 0.530 -3.224 1.00 95.75 111 TRP A O 1
ATOM 895 N N . GLU A 1 112 ? -0.803 -0.928 -4.918 1.00 96.19 112 GLU A N 1
ATOM 896 C CA . GLU A 1 112 ? -1.816 -1.863 -4.411 1.00 96.19 112 GLU A CA 1
ATOM 897 C C . GLU A 1 112 ? -1.421 -2.450 -3.044 1.00 96.19 112 GLU A C 1
ATOM 899 O O . GLU A 1 112 ? -2.265 -2.598 -2.157 1.00 96.19 112 GLU A O 1
ATOM 904 N N . LEU A 1 113 ? -0.137 -2.775 -2.846 1.00 96.88 113 LEU A N 1
ATOM 905 C CA . LEU A 1 113 ? 0.370 -3.274 -1.563 1.00 96.88 113 LEU A CA 1
ATOM 906 C C . LEU A 1 113 ? 0.255 -2.221 -0.457 1.00 96.88 113 LEU A C 1
ATOM 908 O O . LEU A 1 113 ? -0.219 -2.532 0.638 1.00 96.88 113 LEU A O 1
ATOM 912 N N . GLU A 1 114 ? 0.637 -0.979 -0.754 1.00 96.00 114 GLU A N 1
ATOM 913 C CA . GLU A 1 114 ? 0.535 0.134 0.188 1.00 96.00 114 GLU A CA 1
ATOM 914 C C . GLU A 1 114 ? -0.930 0.401 0.572 1.00 96.00 114 GLU A C 1
ATOM 916 O O . GLU A 1 114 ? -1.239 0.568 1.755 1.00 96.00 114 GLU A O 1
ATOM 921 N N . ALA A 1 115 ? -1.855 0.341 -0.393 1.00 97.12 115 ALA A N 1
ATOM 922 C CA . ALA A 1 115 ? -3.284 0.521 -0.142 1.00 97.12 115 ALA A CA 1
ATOM 923 C C . ALA A 1 115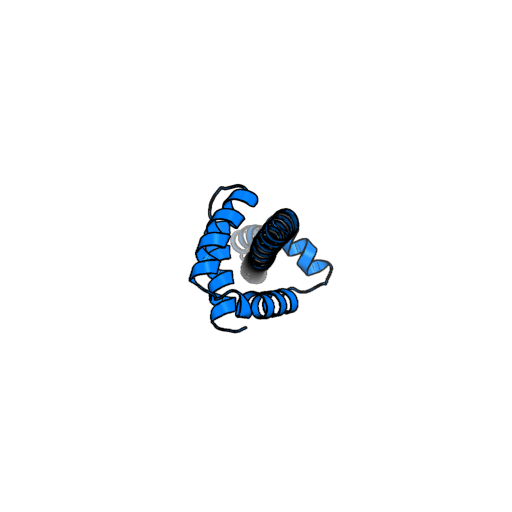 ? -3.839 -0.578 0.771 1.00 97.12 115 ALA A C 1
ATOM 925 O O . ALA A 1 115 ? -4.494 -0.290 1.774 1.00 97.12 115 ALA A O 1
ATOM 926 N N . LYS A 1 116 ? -3.518 -1.847 0.485 1.00 97.62 116 LYS A N 1
ATOM 927 C CA . LYS A 1 116 ? -3.891 -2.983 1.343 1.00 97.62 116 LYS A CA 1
ATOM 928 C C . LYS A 1 116 ? -3.344 -2.823 2.760 1.00 97.62 116 LYS A C 1
ATOM 930 O O . LYS A 1 116 ? -4.056 -3.094 3.728 1.00 97.62 116 LYS A O 1
ATOM 935 N N . ARG A 1 117 ? -2.103 -2.349 2.910 1.00 96.75 117 ARG A N 1
ATOM 936 C CA . ARG A 1 117 ? -1.522 -2.102 4.232 1.00 96.75 117 ARG A CA 1
ATOM 937 C C . ARG A 1 117 ? -2.220 -0.958 4.964 1.00 96.75 117 ARG A C 1
ATOM 939 O O . ARG A 1 117 ? -2.464 -1.075 6.163 1.00 96.75 117 ARG A O 1
ATOM 946 N N . LEU A 1 118 ? -2.580 0.111 4.261 1.00 97.38 118 LEU A N 1
ATOM 947 C CA . LEU A 1 118 ? -3.338 1.223 4.828 1.00 97.38 118 LEU A CA 1
ATOM 948 C C . LEU A 1 118 ? -4.733 0.782 5.302 1.00 97.38 118 LEU A C 1
ATOM 950 O O . LEU A 1 118 ? -5.167 1.204 6.376 1.00 97.38 118 LEU A O 1
ATOM 954 N N . VAL A 1 119 ? -5.396 -0.122 4.570 1.00 97.81 119 VAL A N 1
ATOM 955 C CA . VAL A 1 119 ? -6.657 -0.743 5.012 1.00 97.81 119 VAL A CA 1
ATOM 956 C C . VAL A 1 119 ? -6.466 -1.470 6.342 1.00 97.81 119 VAL A C 1
ATOM 958 O O . VAL A 1 119 ? -7.208 -1.200 7.281 1.00 97.81 119 VAL A O 1
ATOM 961 N N . ILE A 1 120 ? -5.461 -2.349 6.446 1.00 97.75 120 ILE A N 1
ATOM 962 C CA . ILE A 1 120 ? -5.193 -3.107 7.682 1.00 97.75 120 ILE A CA 1
ATOM 963 C C . ILE A 1 120 ? -4.921 -2.160 8.850 1.00 97.75 120 ILE A C 1
ATOM 965 O O . ILE A 1 120 ? -5.588 -2.275 9.872 1.00 97.75 120 ILE A O 1
ATOM 969 N N . LYS A 1 121 ? -4.021 -1.182 8.671 1.00 97.44 121 LYS A N 1
ATOM 970 C CA . LYS A 1 121 ? -3.708 -0.178 9.703 1.00 97.44 121 LYS A CA 1
ATOM 971 C C . LYS A 1 121 ? -4.957 0.564 10.179 1.00 97.44 121 LYS A C 1
ATOM 973 O O . LYS A 1 121 ? -5.101 0.812 11.367 1.00 97.44 121 LYS A O 1
ATOM 978 N N . THR A 1 122 ? -5.855 0.911 9.260 1.00 97.75 122 THR A N 1
ATOM 979 C CA . THR A 1 122 ? -7.092 1.623 9.598 1.00 97.75 122 THR A CA 1
ATOM 980 C C . THR A 1 122 ? -8.073 0.728 10.355 1.00 97.75 122 THR A C 1
ATOM 982 O O . THR A 1 122 ? -8.685 1.176 11.317 1.00 97.75 122 THR A O 1
ATOM 985 N N . LEU A 1 123 ? -8.233 -0.534 9.947 1.00 97.25 123 LEU A N 1
ATOM 986 C CA . LEU A 1 123 ? -9.109 -1.480 10.645 1.00 97.25 123 LEU A CA 1
ATOM 987 C C . LEU A 1 123 ? -8.575 -1.820 12.046 1.00 97.25 123 LEU A C 1
ATOM 989 O O . LEU A 1 123 ? -9.364 -1.891 12.984 1.00 97.25 123 LEU A O 1
ATOM 993 N N . ASP A 1 124 ? -7.254 -1.961 12.195 1.00 96.88 124 ASP A N 1
ATOM 994 C CA . ASP A 1 124 ? -6.582 -2.124 13.494 1.00 96.88 124 ASP A CA 1
ATOM 995 C C . ASP A 1 124 ? -6.846 -0.934 14.420 1.00 96.88 124 ASP A C 1
ATOM 997 O O . ASP A 1 124 ? -7.140 -1.090 15.602 1.00 96.88 124 ASP A O 1
ATOM 1001 N N . ASP A 1 125 ? -6.772 0.268 13.865 1.00 96.50 125 ASP A N 1
ATOM 1002 C CA . ASP A 1 125 ? -6.987 1.513 14.586 1.00 96.50 125 ASP A CA 1
ATOM 1003 C C . ASP A 1 125 ? -8.465 1.720 14.993 1.00 96.50 125 ASP A C 1
ATOM 1005 O O . ASP A 1 125 ? -8.740 2.198 16.095 1.00 96.50 125 ASP A O 1
ATOM 1009 N N . ILE A 1 126 ? -9.430 1.268 14.177 1.00 95.19 126 ILE A N 1
ATOM 1010 C CA . ILE A 1 126 ? -10.845 1.178 14.585 1.00 95.19 126 ILE A CA 1
ATOM 1011 C C . ILE A 1 126 ? -11.014 0.186 15.741 1.00 95.19 126 ILE A C 1
ATOM 1013 O O . ILE A 1 126 ? -11.686 0.500 16.723 1.00 95.19 126 ILE A O 1
ATOM 1017 N N . GLU A 1 127 ? -10.432 -1.012 15.628 1.00 94.62 127 GLU A N 1
ATOM 1018 C CA . GLU A 1 127 ? -10.531 -2.054 16.656 1.00 94.62 127 GLU A CA 1
ATOM 1019 C C . GLU A 1 127 ? -9.953 -1.574 17.994 1.00 94.62 127 GLU A C 1
ATOM 1021 O O . GLU A 1 127 ? -10.615 -1.718 19.023 1.00 94.62 127 GLU A O 1
ATOM 1026 N N . ALA A 1 128 ? -8.789 -0.921 17.974 1.00 94.25 128 ALA A N 1
ATOM 1027 C CA . ALA A 1 128 ? -8.181 -0.319 19.157 1.00 94.25 128 ALA A CA 1
ATOM 1028 C C . ALA A 1 128 ? -9.091 0.742 19.802 1.00 94.25 128 ALA A C 1
ATOM 1030 O O . ALA A 1 128 ? -9.276 0.738 21.019 1.00 94.25 128 ALA A O 1
ATOM 1031 N N . GLY A 1 129 ? -9.718 1.609 18.997 1.00 92.12 129 GLY A N 1
ATOM 1032 C CA . GLY A 1 129 ? -10.665 2.609 19.499 1.00 92.12 129 GLY A CA 1
ATOM 1033 C C . GLY A 1 129 ? -11.893 1.990 20.177 1.00 92.12 129 GLY A C 1
ATOM 1034 O O . GLY A 1 129 ? -12.306 2.441 21.243 1.00 92.12 129 GLY A O 1
ATOM 1035 N N . VAL A 1 130 ? -12.451 0.919 19.602 1.00 91.38 130 VAL A N 1
ATOM 1036 C CA . VAL A 1 130 ? -13.602 0.205 20.183 1.00 91.38 130 VAL A CA 1
ATOM 1037 C C . VAL A 1 130 ? -13.226 -0.530 21.471 1.00 91.38 130 VAL A C 1
ATOM 1039 O O . VAL A 1 130 ? -14.037 -0.579 22.395 1.00 91.38 130 VAL A O 1
ATOM 1042 N N . GLN A 1 131 ? -12.027 -1.115 21.542 1.00 92.06 131 GLN A N 1
ATOM 1043 C CA . GLN A 1 131 ? -11.534 -1.777 22.752 1.00 92.06 131 GLN A CA 1
ATOM 1044 C C . GLN A 1 131 ? -11.347 -0.774 23.894 1.00 92.06 131 GLN A C 1
ATOM 1046 O O . GLN A 1 131 ? -11.904 -0.999 24.966 1.00 92.06 131 GLN A O 1
ATOM 1051 N N . ALA A 1 132 ? -10.704 0.368 23.632 1.00 93.00 132 ALA A N 1
ATOM 1052 C CA . ALA A 1 132 ? -10.535 1.432 24.622 1.00 93.00 132 ALA A CA 1
ATOM 1053 C C . ALA A 1 132 ? -11.884 1.916 25.187 1.00 93.00 132 ALA A C 1
ATOM 1055 O O . ALA A 1 132 ? -12.082 1.929 26.396 1.00 93.00 132 ALA A O 1
ATOM 1056 N N . SER A 1 133 ? -12.874 2.188 24.325 1.00 91.38 133 SER A N 1
ATOM 1057 C CA . SER A 1 133 ? -14.208 2.609 24.791 1.00 91.38 133 SER A CA 1
ATOM 1058 C C . SER A 1 133 ? -14.932 1.556 25.643 1.00 91.38 133 SER A C 1
ATOM 1060 O O . SER A 1 133 ? -15.771 1.906 26.470 1.00 91.38 133 SER A O 1
ATOM 1062 N N . ARG A 1 134 ? -14.659 0.261 25.435 1.00 90.81 134 ARG A N 1
ATOM 1063 C CA . ARG A 1 134 ? -15.233 -0.819 26.258 1.00 90.81 134 ARG A CA 1
ATOM 1064 C C . ARG A 1 134 ? -14.551 -0.927 27.615 1.00 90.81 134 ARG A C 1
ATOM 1066 O O . ARG A 1 134 ? -15.227 -1.247 28.587 1.00 90.81 134 ARG A O 1
ATOM 1073 N N . GLU A 1 135 ? -13.243 -0.700 27.662 1.00 92.44 135 GLU A N 1
ATOM 1074 C CA . GLU A 1 135 ? -12.467 -0.679 28.903 1.00 92.44 135 GLU A CA 1
ATOM 1075 C C . GLU A 1 135 ? -12.896 0.491 29.790 1.00 92.44 135 GLU A C 1
ATOM 1077 O O . GLU 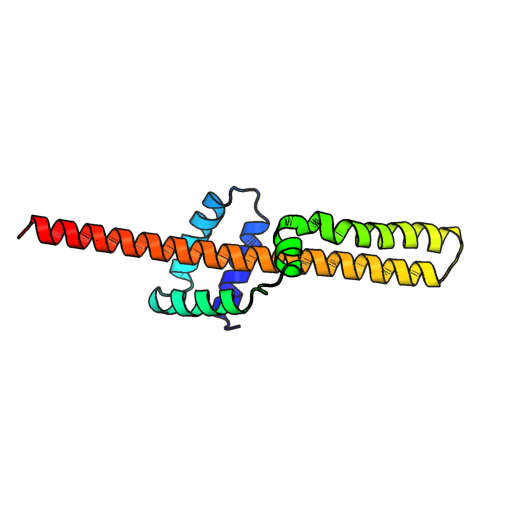A 1 135 ? -13.184 0.269 30.963 1.00 92.44 135 GLU A O 1
ATOM 1082 N N . ASP A 1 136 ? -13.061 1.685 29.213 1.00 91.75 136 ASP A N 1
ATOM 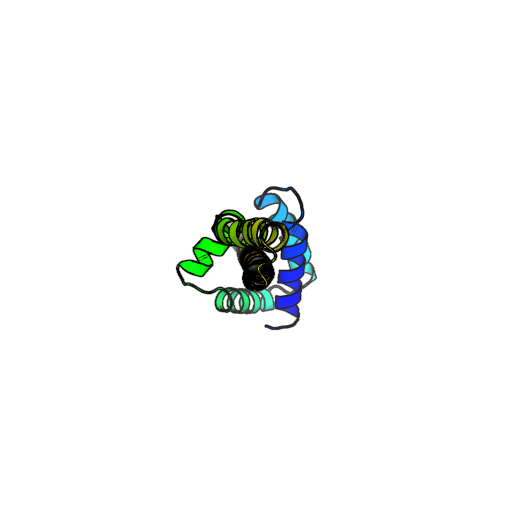1083 C CA . ASP A 1 136 ? -13.570 2.865 29.924 1.00 91.75 136 ASP A CA 1
ATOM 1084 C C . ASP A 1 136 ? -14.969 2.602 30.508 1.00 91.75 136 ASP A C 1
ATOM 1086 O O . ASP A 1 136 ? -15.200 2.783 31.701 1.00 91.75 136 ASP A O 1
ATOM 1090 N N . ALA A 1 137 ? -15.889 2.061 29.699 1.00 90.88 137 ALA A N 1
ATOM 1091 C CA . ALA A 1 137 ? -17.241 1.733 30.158 1.00 90.88 137 ALA A CA 1
ATOM 1092 C C . ALA A 1 137 ? -17.264 0.660 31.266 1.00 90.88 137 ALA A C 1
ATOM 1094 O O . ALA A 1 137 ? -18.135 0.682 32.136 1.00 90.88 137 ALA A O 1
ATOM 1095 N N . ALA A 1 138 ? -16.330 -0.297 31.235 1.00 89.44 138 ALA A N 1
ATOM 1096 C CA . ALA A 1 138 ? -16.196 -1.311 32.278 1.00 89.44 138 ALA A CA 1
ATOM 1097 C C . ALA A 1 138 ? -15.588 -0.737 33.569 1.00 89.44 138 ALA A C 1
ATOM 1099 O O . ALA A 1 138 ? -15.984 -1.153 34.658 1.00 89.44 138 ALA A O 1
ATOM 1100 N N . ALA A 1 139 ? -14.653 0.209 33.454 1.00 90.00 139 ALA A N 1
ATOM 1101 C CA . ALA A 1 139 ? -14.060 0.907 34.589 1.00 90.00 139 ALA A CA 1
ATOM 1102 C C . ALA A 1 139 ? -15.086 1.799 35.303 1.00 90.00 139 ALA A C 1
ATOM 1104 O O . ALA A 1 139 ? -15.187 1.734 36.527 1.00 90.00 139 ALA A O 1
ATOM 1105 N N . ASP A 1 140 ? -15.896 2.547 34.549 1.00 89.31 140 ASP A N 1
ATOM 1106 C CA . ASP A 1 140 ? -16.980 3.371 35.097 1.00 89.31 140 ASP A CA 1
ATOM 1107 C C . ASP A 1 140 ? -18.012 2.507 35.841 1.00 89.31 140 ASP A C 1
ATOM 1109 O O . ASP A 1 140 ? -18.374 2.794 36.981 1.00 89.31 140 ASP A O 1
ATOM 1113 N N . ALA A 1 141 ? -18.418 1.374 35.254 1.00 86.31 141 ALA A N 1
ATOM 1114 C CA . ALA A 1 141 ? -19.365 0.454 35.886 1.00 86.31 141 ALA A CA 1
ATOM 1115 C C . ALA A 1 141 ? -18.837 -0.189 37.185 1.00 86.31 141 ALA A C 1
ATOM 1117 O O . ALA A 1 141 ? -19.634 -0.540 38.053 1.00 86.31 141 ALA A O 1
ATOM 1118 N N . ALA A 1 142 ? -17.517 -0.361 37.319 1.00 83.88 142 ALA A N 1
ATOM 1119 C CA . ALA A 1 142 ? -16.878 -0.877 38.532 1.00 83.88 142 ALA A CA 1
ATOM 1120 C C . ALA A 1 142 ? -16.645 0.206 39.602 1.00 83.88 142 ALA A C 1
ATOM 1122 O O . ALA A 1 142 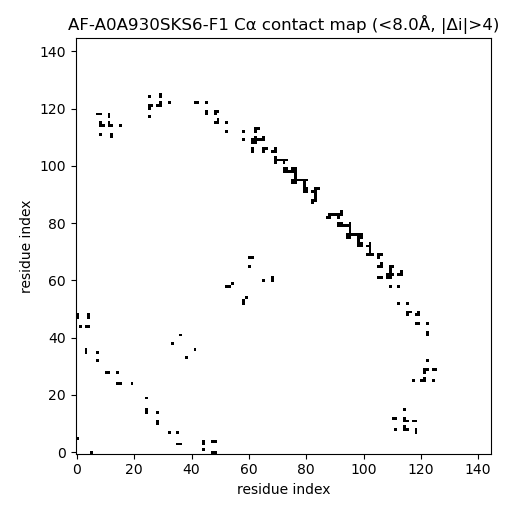? -16.464 -0.124 40.771 1.00 83.88 142 ALA A O 1
ATOM 1123 N N . ALA A 1 143 ? -16.624 1.486 39.218 1.00 81.75 143 ALA A N 1
ATOM 1124 C CA . ALA A 1 143 ? -16.528 2.609 40.149 1.00 81.75 143 ALA A CA 1
ATOM 1125 C C . ALA A 1 143 ? -17.878 2.944 40.813 1.00 81.75 143 ALA A C 1
ATOM 1127 O O . ALA A 1 143 ? -17.896 3.464 41.928 1.00 81.75 143 ALA A O 1
ATOM 1128 N N . ASP A 1 144 ? -18.988 2.611 40.146 1.00 77.00 144 ASP A N 1
ATOM 1129 C CA . ASP A 1 144 ? -20.362 2.818 40.627 1.00 77.00 144 ASP A CA 1
ATOM 1130 C C . ASP A 1 144 ? -20.917 1.649 41.481 1.00 77.00 144 ASP A C 1
ATOM 1132 O O . ASP A 1 144 ? -22.066 1.709 41.933 1.00 77.00 144 ASP A O 1
ATOM 1136 N N . SER A 1 145 ? -20.127 0.587 41.712 1.00 63.34 145 SER A N 1
ATOM 1137 C CA . SER A 1 145 ? -20.482 -0.610 42.506 1.00 63.34 145 SER A CA 1
ATOM 1138 C C . SER A 1 145 ? -19.768 -0.673 43.853 1.00 63.34 145 SER A C 1
ATOM 1140 O O . SER A 1 145 ? -20.438 -1.001 44.859 1.00 63.34 145 SER A O 1
#

Mean predicted aligned error: 5.22 Å

pLDDT: mean 92.4, std 5.45, range [63.34, 97.81]

Foldseek 3Di:
DDPLLVVLLVLLLVLVVDPDDLVVSLVVSLVVNVVSDPLVCLVVSLVVLVVPQDPDPLSVCLQVPVPVVLVVLVVLLVVLVVCCVVVVDVVSVVSNVRSVVVSVVSNVSNSSNNSSVSSNVSSVVNVVVVVVVVVVVVVVVVVVD